Protein AF-A0A5N5KRL1-F1 (afdb_monomer_lite)

Foldseek 3Di:
DDDDDDDDDDDDDDDDPPDDPPPCPVVNVVVVVVVVVVPPPPPPVPPPDDPPPDPQPLVQLLVQLCVLVVVLVVLLVPDDLVCLQPCVSCVVSVVSSQVSSCVSCVVSVHHPPDPSNVVSVVVVCCVRPVPHDPPPPPPVVDDPVVVVVVVVVVVVVVVVVVVVVVVVVVVVVVVD

Sequence (176 aa):
MNFCPQTEEKGTHCRTRNFFQMDINTTKLLLFFVAGILAKENTEVKVTCSPRGLECNKTALHLEMEECGGRFKNDMAELDPQNWCNLTHFISEYHYFTSCTENNAVKIGCFWPHPVVEHYIILIHKQFFSNCSYIPMAWTGIREDTSTLTIHILIIVTVFLTLAMVTSVVWCSRQR

InterPro domains:
  IPR006985 Receptor activity modifying protein [PF04901] (66-175)
  IPR006985 Receptor activity modifying protein [PTHR14076] (35-175)
  IPR038126 RAMP domain superfamily [G3DSA:1.10.150.510] (53-141)

pLDDT: mean 72.23, std 20.76, range [27.11, 95.75]

Organism: Pangasianodon hypophthalmus (NCBI:txid310915)

Radius of gyration: 28.57 Å; chains: 1; bounding box: 66×44×70 Å

Secondary structure (DSSP, 8-state):
--------------S----------HHHHHHHHHHHHH--------------S----HHHHHHHHHHHHHHHHHHHHHS-GGGTT-GGGTHHHHHHHHHHHHHHHHHHT--SS-HHHHHHHHHHHHHHHTT-----TTTTTS-HHHHHHHHHHHHHHHHHHHHHHHHHHHHHHHT-

Structure (mmCIF, N/CA/C/O backbone):
data_AF-A0A5N5KRL1-F1
#
_entry.id   AF-A0A5N5KRL1-F1
#
loop_
_atom_site.group_PDB
_atom_site.id
_atom_site.type_symbol
_atom_site.label_atom_id
_atom_site.label_alt_id
_atom_site.label_comp_id
_atom_site.label_asym_id
_atom_site.label_entity_id
_atom_site.label_seq_id
_atom_site.pdbx_PDB_ins_code
_atom_site.Cartn_x
_atom_site.Cartn_y
_atom_site.Cartn_z
_atom_site.occupancy
_atom_site.B_iso_or_equiv
_atom_site.auth_seq_id
_atom_site.auth_comp_id
_atom_site.auth_asym_id
_atom_site.auth_atom_id
_atom_site.pdbx_PDB_model_num
ATOM 1 N N . MET A 1 1 ? -28.815 -14.682 -16.420 1.00 30.67 1 MET A N 1
ATOM 2 C CA . MET A 1 1 ? -30.115 -15.322 -16.704 1.00 30.67 1 MET A CA 1
ATOM 3 C C . MET A 1 1 ? -31.191 -14.247 -16.683 1.00 30.67 1 MET A C 1
ATOM 5 O O . MET A 1 1 ? -31.317 -13.609 -15.652 1.00 30.67 1 MET A O 1
ATOM 9 N N . ASN A 1 2 ? -31.900 -14.106 -17.815 1.00 27.11 2 ASN A N 1
ATOM 10 C CA . ASN A 1 2 ? -33.274 -13.596 -18.016 1.00 27.11 2 ASN A CA 1
ATOM 11 C C . ASN A 1 2 ? -33.598 -12.131 -17.655 1.00 27.11 2 ASN A C 1
ATOM 13 O O . ASN A 1 2 ? -33.152 -11.646 -16.630 1.00 27.11 2 ASN A O 1
ATOM 17 N N . PHE A 1 3 ? -34.482 -11.392 -18.334 1.00 28.89 3 PHE A N 1
ATOM 18 C CA . PHE A 1 3 ? -35.021 -11.280 -19.709 1.00 28.89 3 PHE A CA 1
ATOM 19 C C . PHE A 1 3 ? -35.921 -10.008 -19.665 1.00 28.89 3 PHE A C 1
ATOM 21 O O . PHE A 1 3 ? -36.475 -9.704 -18.609 1.00 28.89 3 PHE A O 1
ATOM 28 N N . CYS A 1 4 ? -36.057 -9.261 -20.768 1.00 36.69 4 CYS A N 1
ATOM 29 C CA . CYS A 1 4 ? -36.920 -8.065 -20.898 1.00 36.69 4 CYS A CA 1
ATOM 30 C C . CYS A 1 4 ? -38.432 -8.367 -20.760 1.00 36.69 4 CYS A C 1
ATOM 32 O O . CYS A 1 4 ? -38.832 -9.530 -20.821 1.00 36.69 4 CYS A O 1
ATOM 34 N N . PRO A 1 5 ? -39.289 -7.324 -20.770 1.00 38.00 5 PRO A N 1
ATOM 35 C CA . PRO A 1 5 ? -40.335 -7.324 -21.798 1.00 38.00 5 PRO A CA 1
ATOM 36 C C . PRO A 1 5 ? -40.515 -5.986 -22.541 1.00 38.00 5 PRO A C 1
ATOM 38 O O . PRO A 1 5 ? -40.226 -4.906 -22.032 1.00 38.00 5 PRO A O 1
ATOM 41 N N . GLN A 1 6 ? -40.978 -6.124 -23.787 1.00 40.31 6 GLN A N 1
ATOM 42 C CA . GLN A 1 6 ? -41.288 -5.085 -24.773 1.00 40.31 6 GLN A CA 1
ATOM 43 C C . GLN A 1 6 ? -42.657 -4.427 -24.546 1.00 40.31 6 GLN A C 1
ATOM 45 O O . GLN A 1 6 ? -43.556 -5.066 -24.006 1.00 40.31 6 GLN A O 1
ATOM 50 N N . THR A 1 7 ? -42.865 -3.259 -25.163 1.00 29.20 7 THR A N 1
ATOM 51 C CA . THR A 1 7 ? -44.147 -2.919 -25.805 1.00 29.20 7 THR A CA 1
ATOM 52 C C . THR A 1 7 ? -43.930 -2.231 -27.158 1.00 29.20 7 THR A C 1
ATOM 54 O O . THR A 1 7 ? -43.015 -1.432 -27.345 1.00 29.20 7 THR A O 1
ATOM 57 N N . GLU A 1 8 ? -44.768 -2.634 -28.108 1.00 34.84 8 GLU A N 1
ATOM 58 C CA . GLU A 1 8 ? -44.808 -2.330 -29.539 1.00 34.84 8 GLU A CA 1
ATOM 59 C C . GLU A 1 8 ? -45.922 -1.305 -29.824 1.00 34.84 8 GLU A C 1
ATOM 61 O O . GLU A 1 8 ? -47.009 -1.453 -29.276 1.00 34.84 8 GLU A O 1
ATOM 66 N N . GLU A 1 9 ? -45.708 -0.328 -30.716 1.00 31.00 9 GLU A N 1
ATOM 67 C CA . GLU A 1 9 ? -46.796 0.268 -31.512 1.00 31.00 9 GLU A CA 1
ATOM 68 C C . GLU A 1 9 ? -46.312 0.797 -32.877 1.00 31.00 9 GLU A C 1
ATOM 70 O O . GLU A 1 9 ? -45.148 1.149 -33.076 1.00 31.00 9 GLU A O 1
ATOM 75 N N . LYS A 1 10 ? -47.232 0.754 -33.847 1.00 30.20 10 LYS A N 1
ATOM 76 C CA . LYS A 1 10 ? -47.030 0.654 -35.301 1.00 30.20 10 LYS A CA 1
ATOM 77 C C . LYS A 1 10 ? -46.986 2.002 -36.039 1.00 30.20 10 LYS A C 1
ATOM 79 O O . LYS A 1 10 ? -47.793 2.880 -35.784 1.00 30.20 10 LYS A O 1
ATOM 84 N N . GLY A 1 11 ? -46.175 2.031 -37.105 1.00 33.97 11 GLY A N 1
ATOM 85 C CA . GLY A 1 11 ? -46.535 2.534 -38.444 1.00 33.97 11 GLY A CA 1
ATOM 86 C C . GLY A 1 11 ? -46.576 4.048 -38.708 1.00 33.97 11 GLY A C 1
ATOM 87 O O . GLY A 1 11 ? -47.484 4.735 -38.265 1.00 33.97 11 GLY A O 1
ATOM 88 N N . THR A 1 12 ? -45.682 4.542 -39.581 1.00 29.28 12 THR A N 1
ATOM 89 C CA . THR A 1 12 ? -46.005 5.127 -40.913 1.00 29.28 12 THR A CA 1
ATOM 90 C C . THR A 1 12 ? -44.714 5.610 -41.591 1.00 29.28 12 THR A C 1
ATOM 92 O O . THR A 1 12 ? -43.964 6.418 -41.052 1.00 29.28 12 THR A O 1
ATOM 95 N N . HIS A 1 13 ? -44.443 5.110 -42.798 1.00 42.50 13 HIS A N 1
ATOM 96 C CA . HIS A 1 13 ? -43.342 5.553 -43.650 1.00 42.50 13 HIS A CA 1
ATOM 97 C C . HIS A 1 13 ? -43.798 6.757 -44.490 1.00 42.50 13 HIS A C 1
ATOM 99 O O . HIS A 1 13 ? -44.643 6.601 -45.368 1.00 42.50 13 HIS A O 1
ATOM 105 N N . CYS A 1 14 ? -43.193 7.932 -44.288 1.00 39.34 14 CYS A N 1
ATOM 106 C CA . CYS A 1 14 ? -43.085 8.943 -45.338 1.00 39.34 14 CYS A CA 1
ATOM 107 C C . CYS A 1 14 ? -41.679 9.558 -45.362 1.00 39.34 14 CYS A C 1
ATOM 109 O O . CYS A 1 14 ? -40.997 9.730 -44.354 1.00 39.34 14 CYS A O 1
ATOM 111 N N . ARG A 1 15 ? -41.227 9.793 -46.584 1.00 51.59 15 ARG A N 1
ATOM 112 C CA . ARG A 1 15 ? -39.853 9.972 -47.030 1.00 51.59 15 ARG A CA 1
ATOM 113 C C . ARG A 1 15 ? -39.372 11.408 -46.820 1.00 51.59 15 ARG A C 1
ATOM 115 O O . ARG A 1 15 ? -39.674 12.288 -47.611 1.00 51.59 15 ARG A O 1
ATOM 122 N N . THR A 1 16 ? -38.547 11.606 -45.803 1.00 42.59 16 THR A N 1
ATOM 123 C CA . THR A 1 16 ? -37.242 12.306 -45.819 1.00 42.59 16 THR A CA 1
ATOM 124 C C . THR A 1 16 ? -36.686 12.111 -44.408 1.00 42.59 16 THR A C 1
ATOM 126 O O . THR A 1 16 ? -37.323 12.542 -43.454 1.00 42.59 16 THR A O 1
ATOM 129 N N . ARG A 1 17 ? -35.581 11.368 -44.228 1.00 40.72 17 ARG A N 1
ATOM 130 C CA . ARG A 1 17 ? -35.045 11.048 -42.887 1.00 40.72 17 ARG A CA 1
ATOM 131 C C . ARG A 1 17 ? -34.524 12.324 -42.208 1.00 40.72 17 ARG A C 1
ATOM 133 O O . ARG A 1 17 ? -33.346 12.639 -42.295 1.00 40.72 17 ARG A O 1
ATOM 140 N N . ASN A 1 18 ? -35.415 13.038 -41.531 1.00 45.56 18 ASN A N 1
ATOM 141 C CA . ASN A 1 18 ? -35.093 14.057 -40.543 1.00 45.56 18 ASN A CA 1
ATOM 142 C C . ASN A 1 18 ? -34.784 13.324 -39.223 1.00 45.56 18 ASN A C 1
ATOM 144 O O . ASN A 1 18 ? -35.690 13.050 -38.441 1.00 45.56 18 ASN A O 1
ATOM 148 N N . PHE A 1 19 ? -33.528 12.934 -38.998 1.00 39.16 19 PHE A N 1
ATOM 149 C CA . PHE A 1 19 ? -33.060 12.429 -37.702 1.00 39.16 19 PHE A CA 1
ATOM 150 C C . PHE A 1 19 ? -31.988 13.389 -37.193 1.00 39.16 19 PHE A C 1
ATOM 152 O O . PHE A 1 19 ? -30.897 13.423 -37.748 1.00 39.16 19 PHE A O 1
ATOM 159 N N . PHE A 1 20 ? -32.342 14.158 -36.162 1.00 38.81 20 PHE A N 1
ATOM 160 C CA . PHE A 1 20 ? -31.680 15.362 -35.638 1.00 38.81 20 PHE A CA 1
ATOM 161 C C . PHE A 1 20 ? -32.085 16.683 -36.299 1.00 38.81 20 PHE A C 1
ATOM 163 O O . PHE A 1 20 ? -31.270 17.413 -36.852 1.00 38.81 20 PHE A O 1
ATOM 170 N N . GLN A 1 21 ? -33.345 17.068 -36.092 1.00 37.16 21 GLN A N 1
ATOM 171 C CA . GLN A 1 21 ? -33.591 18.461 -35.730 1.00 37.16 21 GLN A CA 1
ATOM 172 C C . GLN A 1 21 ? -33.094 18.625 -34.285 1.00 37.16 21 GLN A C 1
ATOM 174 O O . GLN A 1 21 ? -33.807 18.312 -33.335 1.00 37.16 21 GLN A O 1
ATOM 179 N N . MET A 1 22 ? -31.835 19.024 -34.112 1.00 42.34 22 MET A N 1
ATOM 180 C CA . MET A 1 22 ? -31.355 19.526 -32.829 1.00 42.34 22 MET A CA 1
ATOM 181 C C . MET A 1 22 ? -31.073 21.008 -33.019 1.00 42.34 22 MET A C 1
ATOM 183 O O . MET A 1 22 ? -29.938 21.409 -33.244 1.00 42.34 22 MET A O 1
ATOM 187 N N . ASP A 1 23 ? -32.118 21.829 -32.911 1.00 50.81 23 ASP A N 1
ATOM 188 C CA . ASP A 1 23 ? -31.982 23.269 -32.671 1.00 50.81 23 ASP A CA 1
ATOM 189 C C . ASP A 1 23 ? -31.490 23.498 -31.224 1.00 50.81 23 ASP A C 1
ATOM 191 O O . ASP A 1 23 ? -32.099 24.177 -30.398 1.00 50.81 23 ASP A O 1
ATOM 195 N N . ILE A 1 24 ? -30.353 22.887 -30.884 1.00 53.72 24 ILE A N 1
ATOM 196 C CA . ILE A 1 24 ? -29.486 23.334 -29.805 1.00 53.72 24 ILE A CA 1
ATOM 197 C C . ILE A 1 24 ? -28.614 24.382 -30.474 1.00 53.72 24 ILE A C 1
ATOM 199 O O . ILE A 1 24 ? -27.611 24.072 -31.112 1.00 53.72 24 ILE A O 1
ATOM 203 N N . ASN A 1 25 ? -29.082 25.632 -30.388 1.00 59.38 25 ASN A N 1
ATOM 204 C CA . ASN A 1 25 ? -28.344 26.820 -30.802 1.00 59.38 25 ASN A CA 1
ATOM 205 C C . ASN A 1 25 ? -26.869 26.611 -30.433 1.00 59.38 25 ASN A C 1
ATOM 207 O O . ASN A 1 25 ? -26.597 26.248 -29.292 1.00 59.38 25 ASN A O 1
ATOM 211 N N . THR A 1 26 ? -25.938 26.763 -31.372 1.00 57.56 26 THR A N 1
ATOM 212 C CA . THR A 1 26 ? -24.514 26.404 -31.224 1.00 57.56 26 THR A CA 1
ATOM 213 C C . THR A 1 26 ? -23.897 26.935 -29.921 1.00 57.56 26 THR A C 1
ATOM 215 O O . THR A 1 26 ? -23.023 26.303 -29.331 1.00 57.56 26 THR A O 1
ATOM 218 N N . THR A 1 27 ? -24.429 28.046 -29.404 1.00 57.34 27 THR A N 1
ATOM 219 C CA . THR A 1 27 ? -24.148 28.604 -28.076 1.00 57.34 27 THR A CA 1
ATOM 220 C C . THR A 1 27 ? -24.469 27.648 -26.920 1.00 57.34 27 THR A C 1
ATOM 222 O O . THR A 1 27 ? -23.655 27.506 -26.019 1.00 57.34 27 THR A O 1
ATOM 225 N N . LYS A 1 28 ? -25.617 26.960 -26.930 1.00 65.25 28 LYS A N 1
ATOM 226 C CA . LYS A 1 28 ? -25.982 25.925 -25.951 1.00 65.25 28 LYS A CA 1
ATOM 227 C C . LYS A 1 28 ? -25.065 24.708 -26.039 1.00 65.25 28 LYS A C 1
ATOM 229 O O . LYS A 1 28 ? -24.672 24.206 -24.996 1.00 65.25 28 LYS A O 1
ATOM 234 N N . LEU A 1 29 ? -24.696 24.261 -27.244 1.00 66.00 29 LEU A N 1
ATOM 235 C CA . LEU A 1 29 ? -23.755 23.144 -27.410 1.00 66.00 29 LEU A CA 1
ATOM 236 C C . LEU A 1 29 ? -22.385 23.497 -26.814 1.00 66.00 29 LEU A C 1
ATOM 238 O O . LEU A 1 29 ? -21.860 22.752 -25.992 1.00 66.00 29 LEU A O 1
ATOM 242 N N . LEU A 1 30 ? -21.846 24.668 -27.170 1.00 66.06 30 LEU A N 1
ATOM 243 C CA . LEU A 1 30 ? -20.605 25.192 -26.596 1.00 66.06 30 LEU A CA 1
ATOM 244 C C . LEU A 1 30 ? -20.708 25.358 -25.076 1.00 66.06 30 LEU A C 1
ATOM 246 O O . LEU A 1 30 ? -19.780 24.983 -24.371 1.00 66.06 30 LEU A O 1
ATOM 250 N N . LEU A 1 31 ? -21.840 25.843 -24.559 1.00 69.50 31 LEU A N 1
ATOM 251 C CA . LEU A 1 31 ? -22.086 25.945 -23.118 1.00 69.50 31 LEU A CA 1
ATOM 252 C C . LEU A 1 31 ? -22.082 24.577 -22.426 1.00 69.50 31 LEU A C 1
ATOM 254 O O . LEU A 1 31 ? -21.513 24.476 -21.346 1.00 69.50 31 LEU A O 1
ATOM 258 N N . PHE A 1 32 ? -22.648 23.527 -23.029 1.00 70.00 32 PHE A N 1
ATOM 259 C CA . PHE A 1 32 ? -22.592 22.172 -22.469 1.00 70.00 32 PHE A CA 1
ATOM 260 C C . PHE A 1 32 ? -21.165 21.613 -22.447 1.00 70.00 32 PHE A C 1
ATOM 262 O O . PHE A 1 32 ? -20.757 21.049 -21.436 1.00 70.00 32 PHE A O 1
ATOM 269 N N . PHE A 1 33 ? -20.385 21.809 -23.514 1.00 67.94 33 PHE A N 1
ATOM 270 C CA . PHE A 1 33 ? -18.981 21.382 -23.546 1.00 67.94 33 PHE A CA 1
ATOM 271 C C . PHE A 1 33 ? -18.115 22.159 -22.547 1.00 67.94 33 PHE A C 1
ATOM 273 O O . PHE A 1 33 ? -17.341 21.555 -21.809 1.00 67.94 33 PHE A O 1
ATOM 280 N N . VAL A 1 34 ? -18.274 23.483 -22.466 1.00 73.75 34 VAL A N 1
ATOM 281 C CA . VAL A 1 34 ? -17.553 24.332 -21.503 1.00 73.75 34 VAL A CA 1
ATOM 282 C C . VAL A 1 34 ? -17.958 23.988 -20.068 1.00 73.75 34 VAL A C 1
ATOM 284 O O . VAL A 1 34 ? -17.083 23.863 -19.219 1.00 73.75 34 VAL A O 1
ATOM 287 N N . ALA A 1 35 ? -19.246 23.753 -19.797 1.00 69.81 35 ALA A N 1
ATOM 288 C CA . ALA A 1 35 ? -19.727 23.307 -18.490 1.00 69.81 35 ALA A CA 1
ATOM 289 C C . ALA A 1 35 ? -19.231 21.899 -18.127 1.00 69.81 35 ALA A C 1
ATOM 291 O O . ALA A 1 35 ? -18.942 21.663 -16.964 1.00 69.81 35 ALA A O 1
ATOM 292 N N . GLY A 1 36 ? -19.078 20.990 -19.096 1.00 64.75 36 GLY A N 1
ATOM 293 C CA . GLY A 1 36 ? -18.481 19.669 -18.880 1.00 64.75 36 GLY A CA 1
ATOM 294 C C . GLY A 1 36 ? -16.986 19.724 -18.552 1.00 64.75 36 GLY A C 1
ATOM 295 O O . GLY A 1 36 ? -16.517 18.938 -17.740 1.00 64.75 36 GLY A O 1
ATOM 296 N N . ILE A 1 37 ? -16.244 20.683 -19.120 1.00 63.53 37 ILE A N 1
ATOM 297 C CA . ILE A 1 37 ? -14.820 20.905 -18.797 1.00 63.53 37 ILE A CA 1
ATOM 298 C C . ILE A 1 37 ? -14.654 21.665 -17.467 1.00 63.53 37 ILE A C 1
ATOM 300 O O . ILE A 1 37 ? -13.714 21.405 -16.720 1.00 63.53 37 ILE A O 1
ATOM 304 N N . LEU A 1 38 ? -15.569 22.587 -17.146 1.00 59.66 38 LEU A N 1
ATOM 305 C CA . LEU A 1 38 ? -15.613 23.308 -15.864 1.00 59.66 38 LEU A CA 1
ATOM 306 C C . LEU A 1 38 ? -16.290 22.524 -14.737 1.00 59.66 38 LEU A C 1
ATOM 308 O O . LEU A 1 38 ? -16.202 22.950 -13.583 1.00 59.66 38 LEU A O 1
ATOM 312 N N . ALA A 1 39 ? -16.934 21.393 -15.040 1.00 57.25 39 ALA A N 1
ATOM 313 C CA . ALA A 1 39 ? -17.384 20.430 -14.051 1.00 57.25 39 ALA A CA 1
ATOM 314 C C . ALA A 1 39 ? -16.146 19.781 -13.432 1.00 57.25 39 ALA A C 1
ATOM 316 O O . ALA A 1 39 ? -15.726 18.678 -13.766 1.00 57.25 39 ALA A O 1
ATOM 317 N N . LYS A 1 40 ? -15.540 20.515 -12.502 1.00 52.09 40 LYS A N 1
ATOM 318 C CA . LYS A 1 40 ? -14.662 19.960 -11.496 1.00 52.09 40 LYS A CA 1
ATOM 319 C C . LYS A 1 40 ? -15.524 19.026 -10.657 1.00 52.09 40 LYS A C 1
ATOM 321 O O . LYS A 1 40 ? -16.189 19.455 -9.715 1.00 52.09 40 LYS A O 1
ATOM 326 N N . GLU A 1 41 ? -15.556 17.760 -11.046 1.00 54.19 41 GLU A N 1
ATOM 327 C CA . GLU A 1 41 ? -16.125 16.706 -10.227 1.00 54.19 41 GLU A CA 1
ATOM 328 C C . GLU A 1 41 ? -15.176 16.503 -9.041 1.00 54.19 41 GLU A C 1
ATOM 330 O O . GLU A 1 41 ? -14.289 15.658 -9.042 1.00 54.19 41 GLU A O 1
ATOM 335 N N . ASN A 1 42 ? -15.334 17.332 -8.009 1.00 57.31 42 ASN A N 1
ATOM 336 C CA . ASN A 1 42 ? -14.917 16.961 -6.666 1.00 57.31 42 ASN A CA 1
ATOM 337 C C . ASN A 1 42 ? -15.946 15.954 -6.142 1.00 57.31 42 ASN A C 1
ATOM 339 O O . ASN A 1 42 ? -16.665 16.224 -5.180 1.00 57.31 42 ASN A O 1
ATOM 343 N N . THR A 1 43 ? -16.055 14.798 -6.794 1.00 46.41 43 THR A N 1
ATOM 344 C CA . THR A 1 43 ? -16.609 13.625 -6.137 1.00 46.41 43 THR A CA 1
ATOM 345 C C . THR A 1 43 ? -15.557 13.175 -5.146 1.00 46.41 43 THR A C 1
ATOM 347 O O . THR A 1 43 ? -14.698 12.337 -5.405 1.00 46.41 43 THR A O 1
ATOM 350 N N . GLU A 1 44 ? -15.630 13.764 -3.957 1.00 50.00 44 GLU A N 1
ATOM 351 C CA . GLU A 1 44 ? -15.271 13.031 -2.762 1.00 50.00 44 GLU A CA 1
ATOM 352 C C . GLU A 1 44 ? -16.179 11.801 -2.760 1.00 50.00 44 GLU A C 1
ATOM 354 O O . GLU A 1 44 ? -17.351 11.855 -2.381 1.00 50.00 44 GLU A O 1
ATOM 359 N N . VAL A 1 45 ? -15.668 10.705 -3.320 1.00 44.66 45 VAL A N 1
ATOM 360 C CA . VAL A 1 45 ? -16.272 9.388 -3.203 1.00 44.66 45 VAL A CA 1
ATOM 361 C C . VAL A 1 45 ? -16.312 9.110 -1.712 1.00 44.66 45 VAL A C 1
ATOM 363 O O . VAL A 1 45 ? -15.340 8.654 -1.114 1.00 44.66 45 VAL A O 1
ATOM 366 N N . LYS A 1 46 ? -17.438 9.443 -1.084 1.00 39.88 46 LYS A N 1
ATOM 367 C CA . LYS A 1 46 ? -17.687 9.108 0.305 1.00 39.88 46 LYS A CA 1
ATOM 368 C C . LYS A 1 46 ? -17.924 7.609 0.347 1.00 39.88 46 LYS A C 1
ATOM 370 O O . LYS A 1 46 ? -19.060 7.139 0.252 1.00 39.88 46 LYS A O 1
ATOM 375 N N . VAL A 1 47 ? -16.828 6.863 0.458 1.00 52.81 47 VAL A N 1
ATOM 376 C CA . VAL A 1 47 ? -16.842 5.433 0.742 1.00 52.81 47 VAL A CA 1
ATOM 377 C C . VAL A 1 47 ? -17.696 5.259 1.989 1.00 52.81 47 VAL A C 1
ATOM 379 O O . VAL A 1 47 ? -17.347 5.693 3.087 1.00 52.81 47 VAL A O 1
ATOM 382 N N . THR A 1 48 ? -18.896 4.720 1.801 1.00 38.47 48 THR A N 1
ATOM 383 C CA . THR A 1 48 ? -19.832 4.532 2.901 1.00 38.47 48 THR A CA 1
ATOM 384 C C . THR A 1 48 ? -19.434 3.235 3.587 1.00 38.47 48 THR A C 1
ATOM 386 O O . THR A 1 48 ? -19.914 2.160 3.238 1.00 38.47 48 THR A O 1
ATOM 389 N N . CYS A 1 49 ? -18.497 3.318 4.532 1.00 53.25 49 CYS A N 1
ATOM 390 C CA . CYS A 1 49 ? -18.186 2.192 5.402 1.00 53.25 49 CYS A CA 1
ATOM 391 C C . CYS A 1 49 ? -19.428 1.874 6.243 1.00 53.25 49 CYS A C 1
ATOM 393 O O . CYS A 1 49 ? -19.991 2.747 6.906 1.00 53.25 49 CYS A O 1
ATOM 395 N N . SER A 1 50 ? -19.879 0.621 6.170 1.00 42.38 50 SER A N 1
ATOM 396 C CA . SER A 1 50 ? -21.020 0.113 6.927 1.00 42.38 50 SER A CA 1
ATOM 397 C C . SER A 1 50 ? -20.725 0.203 8.429 1.00 42.38 50 SER A C 1
ATOM 399 O O . SER A 1 50 ? -19.772 -0.434 8.879 1.00 42.38 50 SER A O 1
ATOM 401 N N . PRO A 1 51 ? -21.525 0.924 9.235 1.00 54.72 51 PRO A N 1
ATOM 402 C CA . PRO A 1 51 ? -21.428 0.833 10.677 1.00 54.72 51 PRO A CA 1
ATOM 403 C C . PRO A 1 51 ? -22.251 -0.383 11.097 1.00 54.72 51 PRO A C 1
ATOM 405 O O . PRO A 1 51 ? -23.375 -0.260 11.582 1.00 54.72 51 PRO A O 1
ATOM 408 N N . ARG A 1 52 ? -21.724 -1.593 10.888 1.00 47.06 52 ARG A N 1
ATOM 409 C CA . ARG A 1 52 ? -22.149 -2.679 11.774 1.00 47.06 52 ARG A CA 1
ATOM 410 C C . ARG A 1 52 ? -21.424 -2.410 13.078 1.00 47.06 52 ARG A C 1
ATOM 412 O O . ARG A 1 52 ? -20.202 -2.430 13.093 1.00 47.06 52 ARG A O 1
ATOM 419 N N . GLY A 1 53 ? -22.183 -2.049 14.109 1.00 56.28 53 GLY A N 1
ATOM 420 C CA . GLY A 1 53 ? -21.689 -1.619 15.415 1.00 56.28 53 GLY A CA 1
ATOM 421 C C . GLY A 1 53 ? -20.910 -2.696 16.170 1.00 56.28 53 GLY A C 1
ATOM 422 O O . GLY A 1 53 ? -21.381 -3.201 17.182 1.00 56.28 53 GLY A O 1
ATOM 423 N N . LEU A 1 54 ? -19.714 -3.022 15.689 1.00 61.25 54 LEU A N 1
ATOM 424 C CA . LEU A 1 54 ? -18.607 -3.484 16.504 1.00 61.25 54 LEU A CA 1
ATOM 425 C C . LEU A 1 54 ? -17.737 -2.254 16.740 1.00 61.25 54 LEU A C 1
ATOM 427 O O . LEU A 1 54 ? -17.252 -1.636 15.792 1.00 61.25 54 LEU A O 1
ATOM 431 N N . GLU A 1 55 ? -17.566 -1.857 17.995 1.00 76.50 55 GLU A N 1
ATOM 432 C CA . GLU A 1 55 ? -16.514 -0.903 18.317 1.00 76.50 55 GLU A CA 1
ATOM 433 C C . GLU A 1 55 ? -15.176 -1.509 17.877 1.00 76.50 55 GLU A C 1
ATOM 435 O O . GLU A 1 55 ? -14.777 -2.574 18.346 1.00 76.50 55 GLU A O 1
ATOM 440 N N . CYS A 1 56 ? -14.501 -0.848 16.935 1.00 85.56 56 CYS A N 1
ATOM 441 C CA . CYS A 1 56 ? -13.203 -1.291 16.444 1.00 85.56 56 CYS A CA 1
ATOM 442 C C . CYS A 1 56 ? -12.191 -1.269 17.596 1.00 85.56 56 CYS A C 1
ATOM 444 O O . CYS A 1 56 ? -11.803 -0.204 18.092 1.00 85.56 56 CYS A O 1
ATOM 446 N N . ASN A 1 57 ? -11.737 -2.452 18.007 1.00 90.69 57 ASN A N 1
ATOM 447 C CA . ASN A 1 57 ? 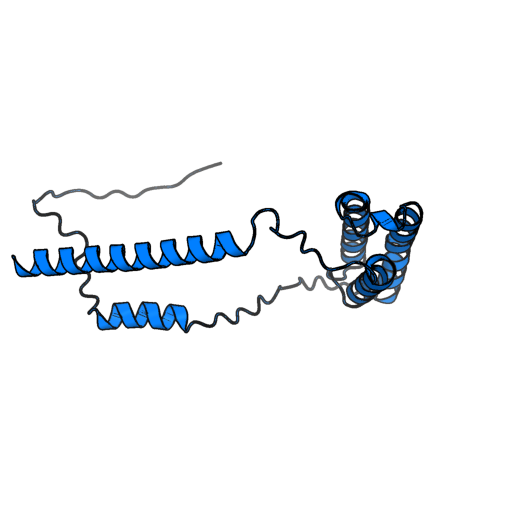-10.700 -2.576 19.017 1.00 90.69 57 ASN A CA 1
ATOM 448 C C . ASN A 1 57 ? -9.324 -2.305 18.387 1.00 90.69 57 ASN A C 1
ATOM 450 O O . ASN A 1 57 ? -8.686 -3.189 17.813 1.00 90.69 57 ASN A O 1
ATOM 454 N N . LYS A 1 58 ? -8.862 -1.057 18.510 1.00 90.56 58 LYS A N 1
ATOM 455 C CA . LYS A 1 58 ? -7.601 -0.588 17.914 1.00 90.56 58 LYS A CA 1
ATOM 456 C C . LYS A 1 58 ? -6.372 -1.350 18.413 1.00 90.56 58 LYS A C 1
ATOM 458 O O . LYS A 1 58 ? -5.439 -1.527 17.636 1.00 90.56 58 LYS A O 1
ATOM 463 N N . THR A 1 59 ? -6.347 -1.779 19.678 1.00 92.31 59 THR A N 1
ATOM 464 C CA . THR A 1 59 ? -5.197 -2.514 20.231 1.00 92.31 59 THR A CA 1
ATOM 465 C C . THR A 1 59 ? -5.154 -3.937 19.695 1.00 92.31 59 THR A C 1
ATOM 467 O O . THR A 1 59 ? -4.092 -4.384 19.278 1.00 92.31 59 THR A O 1
ATOM 470 N N . ALA A 1 60 ? -6.306 -4.610 19.607 1.00 92.12 60 ALA A N 1
ATOM 471 C CA . ALA A 1 60 ? -6.402 -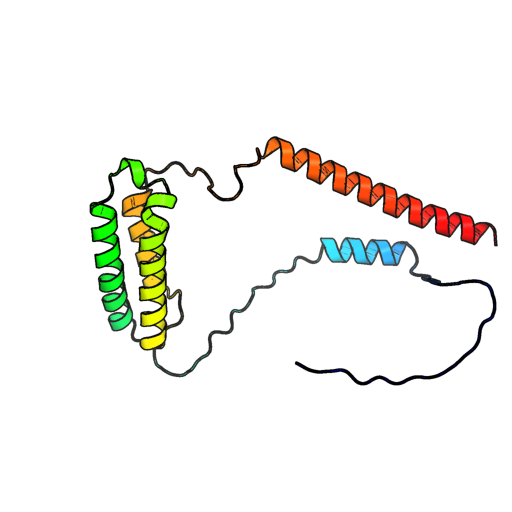5.914 18.950 1.00 92.12 60 ALA A CA 1
ATOM 472 C C . ALA A 1 60 ? -5.975 -5.831 17.475 1.00 92.12 60 ALA A C 1
ATOM 474 O O . ALA A 1 60 ? -5.192 -6.652 17.012 1.00 92.12 60 ALA A O 1
ATOM 475 N N . LEU A 1 61 ? -6.412 -4.789 16.759 1.00 92.25 61 LEU A N 1
ATOM 476 C CA . LEU A 1 61 ? -6.012 -4.565 15.369 1.00 92.25 61 LEU A CA 1
ATOM 477 C C . LEU A 1 61 ? -4.506 -4.343 15.208 1.00 92.25 61 LEU A C 1
ATOM 479 O O . LEU A 1 61 ? -3.920 -4.837 14.251 1.00 92.25 61 LEU A O 1
ATOM 483 N N . HIS A 1 62 ? -3.880 -3.606 16.127 1.00 92.88 62 HIS A N 1
ATOM 484 C CA . HIS A 1 62 ? -2.435 -3.394 16.105 1.00 92.88 62 HIS A CA 1
ATOM 485 C C . HIS A 1 62 ? -1.663 -4.708 16.277 1.00 92.88 62 HIS A C 1
ATOM 487 O O . HIS A 1 62 ? -0.713 -4.948 15.541 1.00 92.88 62 HIS A O 1
ATOM 493 N N . LEU A 1 63 ? -2.093 -5.570 17.204 1.00 93.56 63 LEU A N 1
ATOM 494 C CA . LEU A 1 63 ? -1.456 -6.870 17.440 1.00 93.56 63 LEU A CA 1
ATOM 495 C C . LEU A 1 63 ? -1.544 -7.776 16.205 1.00 93.56 63 LEU A C 1
ATOM 497 O O . LEU A 1 63 ? -0.532 -8.313 15.764 1.00 93.56 63 LEU A O 1
ATOM 501 N N . GLU A 1 64 ? -2.726 -7.874 15.590 1.00 92.88 64 GLU A N 1
ATOM 502 C CA . GLU A 1 64 ? -2.909 -8.639 14.347 1.00 92.88 64 GLU A CA 1
ATOM 503 C C . GLU A 1 64 ? -2.075 -8.068 13.189 1.00 92.88 64 GLU A C 1
ATOM 505 O O . GLU A 1 64 ? -1.558 -8.808 12.351 1.00 92.88 64 GLU A O 1
ATOM 510 N N . MET A 1 65 ? -1.915 -6.742 13.137 1.00 90.69 65 MET A N 1
ATOM 511 C CA . MET A 1 65 ? -1.068 -6.081 12.145 1.00 90.69 65 MET A CA 1
ATOM 512 C C . MET A 1 65 ? 0.408 -6.457 12.320 1.00 90.69 65 MET A C 1
ATOM 514 O O . MET A 1 65 ? 1.092 -6.740 11.335 1.00 90.69 65 MET A O 1
ATOM 518 N N . GLU A 1 66 ? 0.896 -6.471 13.562 1.00 92.31 66 GLU A N 1
ATOM 519 C CA . GLU A 1 66 ? 2.261 -6.884 13.887 1.00 92.31 66 GLU A CA 1
ATOM 520 C C . GLU A 1 66 ? 2.507 -8.361 13.573 1.00 92.31 66 GLU A C 1
ATOM 522 O O . GLU A 1 66 ? 3.597 -8.695 13.114 1.00 92.31 66 GLU A O 1
ATOM 527 N N . GLU A 1 67 ? 1.510 -9.228 13.750 1.00 93.50 67 GLU A N 1
ATOM 528 C CA . GLU A 1 67 ? 1.605 -10.647 13.398 1.00 93.50 67 GLU A CA 1
ATOM 529 C C . GLU A 1 67 ? 1.661 -10.858 11.876 1.00 93.50 67 GLU A C 1
ATOM 531 O O . GLU A 1 67 ? 2.620 -11.447 11.365 1.00 93.50 67 GLU A O 1
ATOM 536 N N . CYS A 1 68 ? 0.696 -10.305 11.128 1.00 93.69 68 CYS A N 1
ATOM 537 C CA . CYS A 1 68 ? 0.685 -10.367 9.662 1.00 93.69 68 CYS A CA 1
ATOM 538 C C . CYS A 1 68 ? 1.965 -9.761 9.061 1.00 93.69 68 CYS A C 1
ATOM 540 O O . CYS A 1 68 ? 2.566 -10.318 8.139 1.00 93.69 68 CYS A O 1
ATOM 542 N N . GLY A 1 69 ? 2.385 -8.606 9.579 1.00 92.94 69 GLY A N 1
ATOM 543 C CA . GLY A 1 69 ? 3.572 -7.904 9.113 1.00 92.94 69 GLY A CA 1
ATOM 544 C C . GLY A 1 69 ? 4.884 -8.527 9.578 1.00 92.94 69 GLY A C 1
ATOM 545 O O . GLY A 1 69 ? 5.882 -8.440 8.868 1.00 92.94 69 GLY A O 1
ATOM 546 N N . GLY A 1 70 ? 4.896 -9.206 10.726 1.00 92.88 70 GLY A N 1
ATOM 547 C CA . GLY A 1 70 ? 6.042 -9.964 11.219 1.00 92.88 70 GLY A CA 1
ATOM 548 C C . GLY A 1 70 ? 6.429 -11.084 10.260 1.00 92.88 70 GLY A C 1
ATOM 549 O O . GLY A 1 70 ? 7.606 -11.223 9.932 1.00 92.88 70 GLY A O 1
ATOM 550 N N . ARG A 1 71 ? 5.436 -11.808 9.730 1.00 92.75 71 ARG A N 1
ATOM 551 C CA . ARG A 1 71 ? 5.660 -12.799 8.672 1.00 92.75 71 ARG A CA 1
ATOM 552 C C . ARG A 1 71 ? 6.241 -12.157 7.411 1.00 92.75 71 ARG A C 1
ATOM 554 O O . ARG A 1 71 ? 7.322 -12.548 6.991 1.00 92.75 71 ARG A O 1
ATOM 561 N N . PHE A 1 72 ? 5.604 -11.101 6.902 1.00 93.06 72 PHE A N 1
ATOM 562 C CA . PHE A 1 72 ? 6.092 -10.382 5.719 1.00 93.06 72 PHE A CA 1
ATOM 563 C C . PHE A 1 72 ? 7.537 -9.884 5.876 1.00 93.06 72 PHE A C 1
ATOM 565 O O . PHE A 1 72 ? 8.333 -9.960 4.946 1.00 93.06 72 PHE A O 1
ATOM 572 N N . LYS A 1 73 ? 7.903 -9.384 7.063 1.00 93.38 73 LYS A N 1
ATOM 573 C CA . LYS A 1 73 ? 9.273 -8.947 7.361 1.00 93.38 73 LYS A CA 1
ATOM 574 C C . LYS A 1 73 ? 10.282 -10.090 7.287 1.00 93.38 73 LYS A C 1
ATOM 576 O O . LYS A 1 73 ? 11.401 -9.839 6.852 1.00 93.38 73 LYS A O 1
ATOM 581 N N . ASN A 1 74 ? 9.912 -11.292 7.725 1.00 93.69 74 ASN A N 1
ATOM 582 C CA . ASN A 1 74 ? 10.776 -12.466 7.623 1.00 93.69 74 ASN A CA 1
ATOM 583 C C . ASN A 1 74 ? 10.947 -12.872 6.158 1.00 93.69 74 ASN A C 1
ATOM 585 O O . ASN A 1 74 ? 12.080 -13.006 5.708 1.00 93.69 74 ASN A O 1
ATOM 589 N N . ASP A 1 75 ? 9.850 -12.935 5.401 1.00 91.44 75 ASP A N 1
ATOM 590 C CA . ASP A 1 75 ? 9.886 -13.275 3.976 1.00 91.44 75 ASP A CA 1
ATOM 591 C C . ASP A 1 75 ? 10.743 -12.258 3.187 1.00 91.44 75 ASP A C 1
ATOM 593 O O . ASP A 1 75 ? 11.583 -12.622 2.367 1.00 91.44 75 ASP A O 1
ATOM 597 N N . MET A 1 76 ? 10.622 -10.963 3.502 1.00 90.12 76 MET A N 1
ATOM 598 C CA . MET A 1 76 ? 11.456 -9.902 2.917 1.00 90.12 76 MET A CA 1
ATOM 599 C C . MET A 1 76 ? 12.926 -9.956 3.351 1.00 90.12 76 MET A C 1
ATOM 601 O O . MET A 1 76 ? 13.793 -9.504 2.603 1.00 90.12 76 MET A O 1
ATOM 605 N N . ALA A 1 77 ? 13.220 -10.466 4.549 1.00 89.56 77 ALA A N 1
ATOM 606 C CA . ALA A 1 77 ? 14.587 -10.620 5.040 1.00 89.56 77 ALA A CA 1
ATOM 607 C C . ALA A 1 77 ? 15.321 -11.797 4.377 1.00 89.56 77 ALA A C 1
ATOM 609 O O . ALA A 1 77 ? 16.549 -11.785 4.322 1.00 89.56 77 ALA A O 1
ATOM 610 N N . GLU A 1 78 ? 14.586 -12.788 3.867 1.00 91.12 78 GLU A N 1
ATOM 611 C CA . GLU A 1 78 ? 15.143 -13.885 3.067 1.00 91.12 78 GLU A CA 1
ATOM 612 C C . GLU A 1 78 ? 15.484 -13.453 1.631 1.00 91.12 78 GLU A C 1
ATOM 614 O O . GLU A 1 78 ? 16.352 -14.049 0.989 1.00 91.12 78 GLU A O 1
ATOM 619 N N . LEU A 1 79 ? 14.839 -12.398 1.124 1.00 89.44 79 LEU A N 1
ATOM 620 C CA . LEU A 1 79 ? 15.145 -11.828 -0.185 1.00 89.44 79 LEU A CA 1
ATOM 621 C C . LEU A 1 79 ? 16.461 -11.041 -0.163 1.00 89.44 79 LEU A C 1
ATOM 623 O O . LEU A 1 79 ? 16.717 -10.241 0.737 1.00 89.44 79 LEU A O 1
ATOM 627 N N . ASP A 1 80 ? 17.266 -11.207 -1.218 1.00 86.25 80 ASP A N 1
ATOM 628 C CA . ASP A 1 80 ? 18.462 -10.388 -1.422 1.00 86.25 80 ASP A CA 1
ATOM 629 C C . ASP A 1 80 ? 18.081 -8.892 -1.504 1.00 86.25 80 ASP A C 1
ATOM 631 O O . ASP A 1 80 ? 17.149 -8.552 -2.247 1.00 86.25 80 ASP A O 1
ATOM 635 N N . PRO A 1 81 ? 18.793 -7.983 -0.805 1.00 85.44 81 PRO A N 1
ATOM 636 C CA . PRO A 1 81 ? 18.495 -6.553 -0.823 1.00 85.44 81 PRO A CA 1
ATOM 637 C C . PRO A 1 81 ? 18.450 -5.914 -2.217 1.00 85.44 81 PRO A C 1
ATOM 639 O O . PRO A 1 81 ? 17.744 -4.925 -2.409 1.00 85.44 81 PRO A O 1
ATOM 642 N N . GLN A 1 82 ? 19.153 -6.470 -3.213 1.00 83.81 82 GLN A N 1
ATOM 643 C CA . GLN A 1 82 ? 19.071 -5.996 -4.599 1.00 83.81 82 GLN A CA 1
ATOM 644 C C . GLN A 1 82 ? 17.692 -6.237 -5.231 1.00 83.81 82 GLN A C 1
ATOM 646 O O . GLN A 1 82 ? 17.284 -5.499 -6.128 1.00 83.81 82 GLN A O 1
ATOM 651 N N . ASN A 1 83 ? 16.949 -7.233 -4.744 1.00 87.00 83 ASN A N 1
ATOM 652 C CA . ASN A 1 83 ? 15.626 -7.594 -5.248 1.00 87.00 83 ASN A CA 1
ATOM 653 C C . ASN A 1 83 ? 14.483 -6.861 -4.532 1.00 87.00 83 ASN A C 1
ATOM 655 O O . ASN A 1 83 ? 13.349 -6.923 -5.006 1.00 87.00 83 ASN A O 1
ATOM 659 N N . TRP A 1 84 ? 14.751 -6.118 -3.449 1.00 88.75 84 TRP A N 1
ATOM 660 C CA . TRP A 1 84 ? 13.723 -5.334 -2.748 1.00 88.75 84 TRP A CA 1
ATOM 661 C C . TRP A 1 84 ? 13.057 -4.293 -3.650 1.00 88.75 84 TRP A C 1
ATOM 663 O O . TRP A 1 84 ? 11.892 -3.968 -3.462 1.00 88.75 84 TRP A O 1
ATOM 673 N N . CYS A 1 85 ? 13.754 -3.791 -4.669 1.00 88.06 85 CYS A N 1
ATOM 674 C CA . CYS A 1 85 ? 13.186 -2.811 -5.592 1.00 88.06 85 CYS A CA 1
ATOM 675 C C . CYS A 1 85 ? 12.461 -3.433 -6.792 1.00 88.06 85 CYS A C 1
ATOM 677 O O . CYS A 1 85 ? 11.964 -2.689 -7.632 1.00 88.06 85 CYS A O 1
ATOM 679 N N . ASN A 1 86 ? 12.393 -4.764 -6.907 1.00 87.88 86 ASN A N 1
ATOM 680 C CA . ASN A 1 86 ? 11.692 -5.443 -7.994 1.00 87.88 86 ASN A CA 1
ATOM 681 C C . ASN A 1 86 ? 10.428 -6.124 -7.465 1.00 87.88 86 ASN A C 1
ATOM 683 O O . ASN A 1 86 ? 10.487 -7.186 -6.844 1.00 87.88 86 ASN A O 1
ATOM 687 N N . LEU A 1 87 ? 9.273 -5.527 -7.777 1.00 87.25 87 LEU A N 1
ATOM 688 C CA . LEU A 1 87 ? 7.961 -5.974 -7.304 1.00 87.25 87 LEU A CA 1
ATOM 689 C C . LEU A 1 87 ? 7.691 -7.454 -7.604 1.00 87.25 87 LEU A C 1
ATOM 691 O O . LEU A 1 87 ? 7.067 -8.142 -6.803 1.00 87.25 87 LEU A O 1
ATOM 695 N N . THR A 1 88 ? 8.207 -7.967 -8.722 1.00 89.00 88 THR A N 1
ATOM 696 C CA . THR A 1 88 ? 8.002 -9.356 -9.158 1.00 89.00 88 THR A CA 1
ATOM 697 C C . THR A 1 88 ? 8.463 -10.380 -8.118 1.00 89.00 88 THR A C 1
ATOM 699 O O . THR A 1 88 ? 7.890 -11.462 -8.040 1.00 89.00 88 THR A O 1
ATOM 702 N N . HIS A 1 89 ? 9.468 -10.045 -7.301 1.00 87.94 89 HIS A N 1
ATOM 703 C CA . HIS A 1 89 ? 10.035 -10.971 -6.318 1.00 87.94 89 HIS A CA 1
ATOM 704 C C . HIS A 1 89 ? 9.220 -11.086 -5.029 1.00 87.94 89 HIS A C 1
ATOM 706 O O . HIS A 1 89 ? 9.306 -12.113 -4.366 1.00 87.94 89 HIS A O 1
ATOM 712 N N . PHE A 1 90 ? 8.431 -10.070 -4.674 1.00 90.19 90 PHE A N 1
ATOM 713 C CA . PHE A 1 90 ? 7.726 -10.025 -3.388 1.00 90.19 90 PHE A CA 1
ATOM 714 C C . PHE A 1 90 ? 6.225 -9.739 -3.511 1.00 90.19 90 PHE A C 1
ATOM 716 O O . PHE A 1 90 ? 5.536 -9.661 -2.498 1.00 90.19 90 PHE A O 1
ATOM 723 N N . ILE A 1 91 ? 5.683 -9.614 -4.729 1.00 92.00 91 ILE A N 1
ATOM 724 C CA . ILE A 1 91 ? 4.253 -9.349 -4.956 1.00 92.00 91 ILE A CA 1
ATOM 725 C C . ILE A 1 91 ? 3.346 -10.408 -4.318 1.00 92.00 91 ILE A C 1
ATOM 727 O O . ILE A 1 91 ? 2.288 -10.067 -3.797 1.00 92.00 91 ILE A O 1
ATOM 731 N N . SER A 1 92 ? 3.767 -11.677 -4.320 1.00 92.75 92 SER A N 1
ATOM 732 C CA . SER A 1 92 ? 3.023 -12.773 -3.687 1.00 92.75 92 SER A CA 1
ATOM 733 C C . SER A 1 92 ? 2.937 -12.588 -2.169 1.00 92.75 92 SER A C 1
ATOM 735 O O . SER A 1 92 ? 1.843 -12.599 -1.605 1.00 92.75 92 SER A O 1
ATOM 737 N N . GLU A 1 93 ? 4.072 -12.334 -1.515 1.00 93.00 93 GLU A N 1
ATOM 738 C CA . GLU A 1 93 ? 4.130 -12.129 -0.061 1.00 93.00 93 GLU A CA 1
ATOM 739 C C . GLU A 1 93 ? 3.431 -10.836 0.357 1.00 93.00 93 GLU A C 1
ATOM 741 O O . GLU A 1 93 ? 2.720 -10.791 1.361 1.00 93.00 93 GLU A O 1
ATOM 746 N N . TYR A 1 94 ? 3.545 -9.791 -0.463 1.00 92.31 94 TYR A N 1
ATOM 747 C CA . TYR A 1 94 ? 2.817 -8.547 -0.258 1.00 92.31 94 TYR A CA 1
ATOM 748 C C . TYR A 1 94 ? 1.302 -8.755 -0.366 1.00 92.31 94 TYR A C 1
ATOM 750 O O . TYR A 1 94 ? 0.553 -8.254 0.470 1.00 92.31 94 TYR A O 1
ATOM 758 N N . HIS A 1 95 ? 0.842 -9.539 -1.345 1.00 94.44 95 HIS A N 1
ATOM 759 C CA . HIS A 1 95 ? -0.569 -9.894 -1.489 1.00 94.44 95 HIS A CA 1
ATOM 760 C C . HIS A 1 95 ? -1.079 -10.708 -0.289 1.00 94.44 95 HIS A C 1
ATOM 762 O O . HIS A 1 95 ? -2.180 -10.461 0.214 1.00 94.44 95 HIS A O 1
ATOM 768 N N . TYR A 1 96 ? -0.275 -11.654 0.209 1.00 94.94 96 TYR A N 1
ATOM 769 C CA . TYR A 1 96 ? -0.586 -12.382 1.440 1.00 94.94 96 TYR A CA 1
ATOM 770 C C . TYR A 1 96 ? -0.718 -11.425 2.632 1.00 94.94 96 TYR A C 1
ATOM 772 O O . TYR A 1 96 ? -1.709 -11.479 3.361 1.00 94.94 96 TYR A O 1
ATOM 780 N N . PHE A 1 97 ? 0.236 -10.509 2.800 1.00 94.31 97 PHE A N 1
ATOM 781 C CA . PHE A 1 97 ? 0.217 -9.495 3.850 1.00 94.31 97 PHE A CA 1
ATOM 782 C C . PHE A 1 97 ? -1.038 -8.613 3.781 1.00 94.31 97 PHE A C 1
ATOM 784 O O . PHE A 1 97 ? -1.746 -8.470 4.782 1.00 94.31 97 PHE A O 1
ATOM 791 N N . THR A 1 98 ? -1.387 -8.078 2.607 1.00 93.56 98 THR A N 1
ATOM 792 C CA . THR A 1 98 ? -2.597 -7.257 2.456 1.00 93.56 98 THR A CA 1
ATOM 793 C C . THR A 1 98 ? -3.862 -8.056 2.758 1.00 93.56 98 THR A C 1
ATOM 795 O O . THR A 1 98 ? -4.710 -7.575 3.504 1.00 93.56 98 THR A O 1
ATOM 798 N N . SER A 1 99 ? -3.954 -9.306 2.292 1.00 95.75 99 SER A N 1
ATOM 799 C CA . SER A 1 99 ? -5.110 -10.169 2.566 1.00 95.75 99 SER A CA 1
ATOM 800 C C . SER A 1 99 ? -5.228 -10.549 4.049 1.00 95.75 99 SER A C 1
ATOM 802 O O . SER A 1 99 ? -6.328 -10.565 4.602 1.00 95.75 99 SER A O 1
ATOM 804 N N . CYS A 1 100 ? -4.105 -10.807 4.727 1.00 95.12 100 CYS A N 1
ATOM 805 C CA . CYS A 1 100 ? -4.061 -11.074 6.166 1.00 95.12 100 CYS A CA 1
ATOM 806 C C . CYS A 1 100 ? -4.616 -9.884 6.965 1.00 95.12 100 CYS A C 1
ATOM 808 O O . CYS A 1 100 ? -5.506 -10.049 7.803 1.00 95.12 100 CYS A O 1
ATOM 810 N N . THR A 1 101 ? -4.152 -8.670 6.649 1.00 94.19 101 THR A N 1
ATOM 811 C CA . THR A 1 101 ? -4.562 -7.444 7.353 1.00 94.19 101 THR A CA 1
ATOM 812 C C . THR A 1 101 ? -6.008 -7.048 7.059 1.00 94.19 101 THR A C 1
ATOM 814 O O . THR A 1 101 ? -6.709 -6.610 7.970 1.00 94.19 101 THR A O 1
ATOM 817 N N . GLU A 1 102 ? -6.488 -7.254 5.830 1.00 94.00 102 GLU A N 1
ATOM 818 C CA . GLU A 1 102 ? -7.890 -7.040 5.458 1.00 94.00 102 GLU A CA 1
ATOM 819 C C . GLU A 1 102 ? -8.812 -8.002 6.210 1.00 94.00 102 GLU A C 1
ATOM 821 O O . GLU A 1 102 ? -9.752 -7.571 6.882 1.00 94.00 102 GLU A O 1
ATOM 826 N N . ASN A 1 103 ? -8.502 -9.301 6.184 1.00 94.31 103 ASN A N 1
ATOM 827 C CA . ASN A 1 103 ? -9.295 -10.313 6.874 1.00 94.31 103 ASN A CA 1
ATOM 828 C C . ASN A 1 103 ? -9.358 -10.057 8.383 1.00 94.31 103 ASN A C 1
ATOM 830 O O . ASN A 1 103 ? -10.429 -10.163 8.979 1.00 94.31 103 ASN A O 1
ATOM 834 N N . ASN A 1 104 ? -8.236 -9.707 9.013 1.00 92.31 104 ASN A N 1
ATOM 835 C CA . ASN A 1 104 ? -8.208 -9.427 10.446 1.00 92.31 104 ASN A CA 1
ATOM 836 C C . ASN A 1 104 ? -8.910 -8.111 10.803 1.00 92.31 104 ASN A C 1
ATOM 838 O O . ASN A 1 104 ? -9.646 -8.076 11.790 1.00 92.31 104 ASN A O 1
ATOM 842 N N . ALA A 1 105 ? -8.798 -7.069 9.973 1.00 90.81 105 ALA A N 1
ATOM 843 C CA . ALA A 1 105 ? -9.578 -5.846 10.152 1.00 90.81 105 ALA A CA 1
ATOM 844 C C . ALA A 1 105 ? -11.086 -6.136 10.129 1.00 90.81 105 ALA A C 1
ATOM 846 O O . ALA A 1 105 ? -11.798 -5.743 11.055 1.00 90.81 105 ALA A O 1
ATOM 847 N N . VAL A 1 106 ? -11.554 -6.910 9.142 1.00 90.19 106 VAL A N 1
ATOM 848 C CA . VAL A 1 106 ? -12.962 -7.315 9.030 1.00 90.19 106 VAL A CA 1
ATOM 849 C C . VAL A 1 106 ? -13.405 -8.162 10.229 1.00 90.19 106 VAL A C 1
ATOM 851 O O . VAL A 1 106 ? -14.481 -7.912 10.773 1.00 90.19 106 VAL A O 1
ATOM 854 N N . LYS A 1 107 ? -12.585 -9.118 10.694 1.00 89.75 107 LYS A N 1
ATOM 855 C CA . LYS A 1 107 ? -12.887 -9.946 11.883 1.00 89.75 107 LYS A CA 1
ATOM 856 C C . LYS A 1 107 ? -13.037 -9.119 13.162 1.00 89.75 107 LYS A C 1
ATOM 858 O O . LYS A 1 107 ? -13.921 -9.407 13.962 1.00 89.75 107 LYS A O 1
ATOM 863 N N . ILE A 1 108 ? -12.191 -8.105 13.355 1.00 89.62 108 ILE A N 1
ATOM 864 C CA . ILE A 1 108 ? -12.228 -7.211 14.527 1.00 89.62 108 ILE A CA 1
ATOM 865 C C . ILE A 1 108 ? -13.362 -6.172 14.408 1.00 89.62 108 ILE A C 1
ATOM 867 O O . ILE A 1 108 ? -13.682 -5.480 15.373 1.00 89.62 108 ILE A O 1
ATOM 871 N N . GLY A 1 109 ? -14.007 -6.062 13.242 1.00 87.06 109 GLY A N 1
ATOM 872 C CA . GLY A 1 109 ? -15.043 -5.061 12.979 1.00 87.06 109 GLY A CA 1
ATOM 873 C C . GLY A 1 109 ? -14.481 -3.672 12.666 1.00 87.06 109 GLY A C 1
ATOM 874 O O . GLY A 1 109 ? -15.181 -2.671 12.797 1.00 87.06 109 GLY A O 1
ATOM 875 N N . CYS A 1 110 ? -13.217 -3.595 12.252 1.00 88.81 110 CYS A N 1
ATOM 876 C CA . CYS A 1 110 ? -12.582 -2.380 11.761 1.00 88.81 110 CYS A CA 1
ATOM 877 C C . CYS A 1 110 ? -12.700 -2.297 10.230 1.00 88.81 110 CYS A C 1
ATOM 879 O O . CYS A 1 110 ? -12.728 -3.309 9.531 1.00 88.81 110 CYS A O 1
ATOM 881 N N . PHE A 1 111 ? -12.739 -1.081 9.687 1.00 87.69 111 PHE A N 1
ATOM 882 C CA . PHE A 1 111 ? -12.639 -0.886 8.240 1.00 87.69 111 PHE A CA 1
ATOM 883 C C . PHE A 1 111 ? -11.190 -1.078 7.776 1.00 87.69 111 PHE A C 1
ATOM 885 O O . PHE A 1 111 ? -10.260 -0.757 8.514 1.00 87.69 111 PHE A O 1
ATOM 892 N N . TRP A 1 112 ? -10.993 -1.566 6.553 1.00 89.00 112 TRP A N 1
ATOM 893 C CA . TRP A 1 112 ? -9.677 -1.645 5.921 1.00 89.00 112 TRP A CA 1
ATOM 894 C C . TRP A 1 112 ? -9.631 -0.692 4.716 1.00 89.00 112 TRP A C 1
ATOM 896 O O . TRP A 1 112 ? -10.578 -0.700 3.927 1.00 89.00 112 TRP A O 1
ATOM 906 N N . PRO A 1 113 ? -8.578 0.131 4.552 1.00 84.94 113 PRO A N 1
ATOM 907 C CA . PRO A 1 113 ? -7.439 0.322 5.457 1.00 84.94 113 PRO A CA 1
ATOM 908 C C . PRO A 1 113 ? -7.782 1.234 6.655 1.00 84.94 113 PRO A C 1
ATOM 910 O O . PRO A 1 113 ? -8.347 2.305 6.477 1.00 84.94 113 PRO A O 1
ATOM 913 N N . HIS A 1 114 ? -7.414 0.834 7.878 1.00 89.31 114 HIS A N 1
ATOM 914 C CA . HIS A 1 114 ? -7.541 1.645 9.106 1.00 89.31 114 HIS A CA 1
ATOM 915 C C . HIS A 1 114 ? -6.262 2.483 9.345 1.00 89.31 114 HIS A C 1
ATOM 917 O O . HIS A 1 114 ? -5.185 1.993 9.016 1.00 89.31 114 HIS A O 1
ATOM 923 N N . PRO A 1 115 ? -6.291 3.655 10.017 1.00 89.00 115 PRO A N 1
ATOM 924 C CA . PRO A 1 115 ? -5.086 4.469 10.259 1.00 89.00 115 PRO A CA 1
ATOM 925 C C . PRO A 1 115 ? -3.926 3.740 10.963 1.00 89.00 115 PRO A C 1
ATOM 927 O O . PRO A 1 115 ? -2.758 4.021 10.711 1.00 89.00 115 PRO A O 1
ATOM 930 N N . VAL A 1 116 ? -4.239 2.771 11.834 1.00 86.75 116 VAL A N 1
ATOM 931 C CA . VAL A 1 116 ? -3.228 1.896 12.470 1.00 86.75 116 VAL A CA 1
ATOM 932 C C . VAL A 1 116 ? -2.517 1.018 11.433 1.00 86.75 116 VAL A C 1
ATOM 934 O O . VAL A 1 116 ? -1.299 0.878 11.472 1.00 86.75 116 VAL A O 1
ATOM 937 N N . VAL A 1 117 ? -3.278 0.462 10.488 1.00 87.75 117 VAL A N 1
ATOM 938 C CA . VAL A 1 117 ? -2.774 -0.378 9.393 1.00 87.75 117 VAL A CA 1
ATOM 939 C C . VAL A 1 117 ? -1.972 0.479 8.414 1.00 87.75 117 VAL A C 1
ATOM 941 O O . VAL A 1 117 ? -0.860 0.116 8.047 1.00 87.75 117 VAL A O 1
ATOM 944 N N . GLU A 1 118 ? -2.492 1.652 8.049 1.00 90.69 118 GLU A N 1
ATOM 945 C CA . GLU A 1 118 ? -1.830 2.602 7.151 1.00 90.69 118 GLU A CA 1
ATOM 946 C C . GLU A 1 118 ? -0.444 3.007 7.669 1.00 90.69 118 GLU A C 1
ATOM 948 O O . GLU A 1 118 ? 0.545 2.899 6.941 1.00 90.69 118 GLU A O 1
ATOM 953 N N . HIS A 1 119 ? -0.344 3.401 8.943 1.00 89.94 119 HIS A N 1
ATOM 954 C CA . HIS A 1 119 ? 0.937 3.784 9.536 1.00 89.94 119 HIS A CA 1
ATOM 955 C C . HIS A 1 119 ? 1.959 2.643 9.481 1.00 89.94 119 HIS A C 1
ATOM 957 O O . HIS A 1 119 ? 3.115 2.852 9.114 1.00 89.94 119 HIS A O 1
ATOM 963 N N . TYR A 1 120 ? 1.526 1.423 9.793 1.00 89.69 120 TYR A N 1
ATOM 964 C CA . TYR A 1 120 ? 2.393 0.253 9.763 1.00 89.69 120 TYR A CA 1
ATOM 965 C C . TYR A 1 120 ? 2.866 -0.087 8.340 1.00 89.69 120 TYR A C 1
ATOM 967 O O . TYR A 1 120 ? 4.050 -0.350 8.125 1.00 89.69 120 TYR A O 1
ATOM 975 N N . ILE A 1 121 ? 1.972 -0.016 7.347 1.00 90.25 121 ILE A N 1
ATOM 976 C CA . ILE A 1 121 ? 2.325 -0.205 5.934 1.00 90.25 121 ILE A CA 1
ATOM 977 C C . ILE A 1 121 ? 3.392 0.817 5.519 1.00 90.25 121 ILE A C 1
ATOM 979 O O . ILE A 1 121 ? 4.394 0.437 4.915 1.00 90.25 121 ILE A O 1
ATOM 983 N N . ILE A 1 122 ? 3.234 2.092 5.888 1.00 91.38 122 ILE A N 1
ATOM 984 C CA . ILE A 1 122 ? 4.219 3.147 5.594 1.00 91.38 122 ILE A CA 1
ATOM 985 C C . ILE A 1 122 ? 5.581 2.834 6.233 1.00 91.38 122 ILE A C 1
ATOM 987 O O . ILE A 1 122 ? 6.617 3.024 5.592 1.00 91.38 122 ILE A O 1
ATOM 991 N N . LEU A 1 123 ? 5.603 2.336 7.473 1.00 90.75 123 LEU A N 1
ATOM 992 C CA . LEU A 1 123 ? 6.846 1.962 8.157 1.00 90.75 123 LEU A CA 1
ATOM 993 C C . LEU A 1 123 ? 7.585 0.837 7.431 1.00 90.75 123 LEU A C 1
ATOM 995 O O . LEU A 1 123 ? 8.788 0.956 7.206 1.00 90.75 123 LEU A O 1
ATOM 999 N N . ILE A 1 124 ? 6.873 -0.212 7.013 1.00 89.62 124 ILE A N 1
ATOM 1000 C CA . ILE A 1 124 ? 7.448 -1.290 6.199 1.00 89.62 124 ILE A CA 1
ATOM 1001 C C . ILE A 1 124 ? 8.021 -0.733 4.897 1.00 89.62 124 ILE A C 1
ATOM 1003 O O . ILE A 1 124 ? 9.153 -1.059 4.534 1.00 89.62 124 ILE A O 1
ATOM 1007 N N . HIS A 1 125 ? 7.280 0.151 4.223 1.00 90.31 125 HIS A N 1
ATOM 1008 C CA . HIS A 1 125 ? 7.747 0.724 2.966 1.00 90.31 125 HIS A CA 1
ATOM 1009 C C . HIS A 1 125 ? 9.026 1.540 3.150 1.00 90.31 125 HIS A C 1
ATOM 1011 O O . HIS A 1 125 ? 9.961 1.432 2.361 1.00 90.31 125 HIS A O 1
ATOM 1017 N N . LYS A 1 126 ? 9.102 2.321 4.228 1.00 89.94 126 LYS A N 1
ATOM 1018 C CA . LYS A 1 126 ? 10.309 3.070 4.574 1.00 89.94 126 LYS A CA 1
ATOM 1019 C C . LYS A 1 126 ? 11.469 2.144 4.956 1.00 89.94 126 LYS A C 1
ATOM 1021 O O . LYS A 1 126 ? 12.615 2.454 4.640 1.00 89.94 126 LYS A O 1
ATOM 1026 N N . GLN A 1 127 ? 11.192 1.024 5.620 1.00 89.31 127 GLN A N 1
ATOM 1027 C CA . GLN A 1 127 ? 12.219 0.076 6.043 1.00 89.31 127 GLN A CA 1
ATOM 1028 C C . GLN A 1 127 ? 12.886 -0.621 4.847 1.00 89.31 127 GLN A C 1
ATOM 1030 O O . GLN A 1 127 ? 14.111 -0.621 4.775 1.00 89.31 127 GLN A O 1
ATOM 1035 N N . PHE A 1 128 ? 12.111 -1.179 3.912 1.00 87.06 128 PHE A N 1
ATOM 1036 C CA . PHE A 1 128 ? 12.660 -2.001 2.822 1.00 87.06 128 PHE A CA 1
ATOM 1037 C C . PHE A 1 128 ? 12.858 -1.246 1.502 1.00 87.06 128 PHE A C 1
ATOM 1039 O O . PHE A 1 128 ? 13.760 -1.584 0.742 1.00 87.06 128 PHE A O 1
ATOM 1046 N N . PHE A 1 129 ? 12.070 -0.200 1.228 1.00 88.12 129 PHE A N 1
ATOM 1047 C CA . PHE A 1 129 ? 12.073 0.480 -0.076 1.00 88.12 129 PHE A CA 1
ATOM 1048 C C . PHE A 1 129 ? 12.642 1.907 -0.044 1.00 88.12 129 PHE A C 1
ATOM 1050 O O . PHE A 1 129 ? 12.604 2.599 -1.058 1.00 88.12 129 PHE A O 1
ATOM 1057 N N . SER A 1 130 ? 13.200 2.376 1.080 1.00 85.75 130 SER A N 1
ATOM 1058 C CA . SER A 1 130 ? 13.726 3.754 1.200 1.00 85.75 130 SER A CA 1
ATOM 1059 C C . SER A 1 130 ? 14.844 4.102 0.216 1.00 85.75 130 SER A C 1
ATOM 1061 O O . SER A 1 130 ? 15.004 5.272 -0.120 1.00 85.75 130 SER A O 1
ATOM 1063 N N . ASN A 1 131 ? 15.607 3.107 -0.241 1.00 84.62 131 ASN A N 1
ATOM 1064 C CA . ASN A 1 131 ? 16.711 3.281 -1.189 1.00 84.62 131 ASN A CA 1
ATOM 1065 C C . ASN A 1 131 ? 16.341 2.886 -2.626 1.00 84.62 131 ASN A C 1
ATOM 1067 O O . ASN A 1 131 ? 17.203 2.869 -3.503 1.00 84.62 131 ASN A O 1
ATOM 1071 N N . CYS A 1 132 ? 15.074 2.566 -2.886 1.00 84.19 132 CYS A N 1
ATOM 1072 C CA . CYS A 1 132 ? 14.622 2.278 -4.236 1.00 84.19 132 CYS A CA 1
ATOM 1073 C C . CYS A 1 132 ? 14.378 3.585 -4.990 1.00 84.19 132 CYS A C 1
ATOM 1075 O O . CYS A 1 132 ? 13.565 4.414 -4.581 1.00 84.19 132 CYS A O 1
ATOM 1077 N N . SER A 1 133 ? 15.053 3.759 -6.128 1.00 76.06 133 SER A N 1
ATOM 1078 C CA . SER A 1 133 ? 14.655 4.784 -7.092 1.00 76.06 133 SER A CA 1
ATOM 1079 C C . SER A 1 133 ? 13.250 4.453 -7.582 1.00 76.06 133 SER A C 1
ATOM 1081 O O . SER A 1 133 ? 12.989 3.322 -7.993 1.00 76.06 133 SER A O 1
ATOM 1083 N N . TYR A 1 134 ? 12.346 5.431 -7.537 1.00 63.59 134 TYR A N 1
ATOM 1084 C CA . TYR A 1 134 ? 11.006 5.294 -8.094 1.00 63.59 134 TYR A CA 1
ATOM 1085 C C . TYR A 1 134 ? 11.121 5.099 -9.609 1.00 63.59 134 TYR A C 1
ATOM 1087 O O . TYR A 1 134 ? 11.207 6.059 -10.369 1.00 63.59 134 TYR A O 1
ATOM 1095 N N . ILE A 1 135 ? 11.174 3.844 -10.044 1.00 55.69 135 ILE A N 1
ATOM 1096 C CA . ILE A 1 135 ? 10.911 3.466 -11.424 1.00 55.69 135 ILE A CA 1
ATOM 1097 C C . ILE A 1 135 ? 9.425 3.127 -11.419 1.00 55.69 135 ILE A C 1
ATOM 1099 O O . ILE A 1 135 ? 9.061 2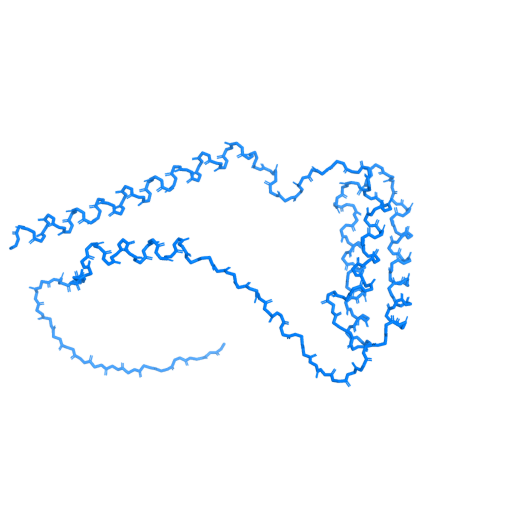.084 -10.870 1.00 55.69 135 ILE A O 1
ATOM 1103 N N . PRO A 1 136 ? 8.539 4.007 -11.914 1.00 52.09 136 PRO A N 1
ATOM 1104 C CA . PRO A 1 136 ? 7.120 3.711 -11.940 1.00 52.09 136 PRO A CA 1
ATOM 1105 C C . PRO A 1 136 ? 6.908 2.441 -12.761 1.00 52.09 136 PRO A C 1
ATOM 1107 O O . PRO A 1 136 ? 6.918 2.460 -13.987 1.00 52.09 136 PRO A O 1
ATOM 1110 N N . MET A 1 137 ? 6.665 1.327 -12.070 1.00 53.34 137 MET A N 1
ATOM 1111 C CA . MET A 1 137 ? 6.191 0.073 -12.663 1.00 53.34 137 MET A CA 1
ATOM 1112 C C . MET A 1 137 ? 4.704 0.166 -13.041 1.00 53.34 137 MET A C 1
ATOM 1114 O O . MET A 1 137 ? 4.038 -0.839 -13.268 1.00 53.34 137 MET A O 1
ATOM 1118 N N . ALA A 1 138 ? 4.166 1.383 -13.105 1.00 49.31 138 ALA A N 1
ATOM 1119 C CA . ALA A 1 138 ? 2.913 1.693 -13.750 1.00 49.31 138 ALA A CA 1
ATOM 1120 C C . ALA A 1 138 ? 3.257 2.196 -15.156 1.00 49.31 138 ALA A C 1
ATOM 1122 O O . ALA A 1 138 ? 3.737 3.312 -15.322 1.00 49.31 138 ALA A O 1
ATOM 1123 N N . TRP A 1 139 ? 3.002 1.375 -16.175 1.00 42.97 139 TRP A N 1
ATOM 1124 C CA . TRP A 1 139 ? 2.913 1.826 -17.570 1.00 42.97 139 TRP A CA 1
ATOM 1125 C C . TRP A 1 139 ? 4.200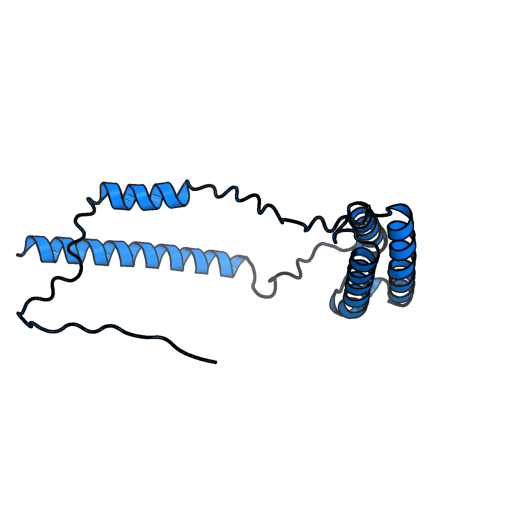 2.259 -18.312 1.00 42.97 139 TRP A C 1
ATOM 1127 O O . TRP A 1 139 ? 4.108 2.672 -19.463 1.00 42.97 139 TRP A O 1
ATOM 1137 N N . THR A 1 140 ? 5.409 2.099 -17.773 1.00 42.16 140 THR A N 1
ATOM 1138 C CA . THR A 1 140 ? 6.654 2.533 -18.461 1.00 42.16 140 THR A CA 1
ATOM 1139 C C . THR A 1 140 ? 7.266 1.506 -19.426 1.00 42.16 140 THR A C 1
ATOM 1141 O O . THR A 1 140 ? 8.440 1.570 -19.773 1.00 42.16 140 THR A O 1
ATOM 1144 N N . GLY A 1 141 ? 6.459 0.578 -19.948 1.00 43.09 141 GLY A N 1
ATOM 1145 C CA . GLY A 1 141 ? 6.796 -0.124 -21.195 1.00 43.09 141 GLY A CA 1
ATOM 1146 C C . GLY A 1 141 ? 6.572 0.743 -22.443 1.00 43.09 141 GLY A C 1
ATOM 1147 O O . GLY A 1 141 ? 7.063 0.417 -23.522 1.00 43.09 141 GLY A O 1
ATOM 1148 N N . ILE A 1 142 ? 5.840 1.855 -22.311 1.00 49.03 142 ILE A N 1
ATOM 1149 C CA . ILE A 1 142 ? 5.558 2.791 -23.401 1.00 49.03 142 ILE A CA 1
ATOM 1150 C C . ILE A 1 142 ? 6.028 4.170 -22.960 1.00 49.03 142 ILE A C 1
ATOM 1152 O O . ILE A 1 142 ? 5.234 5.003 -22.537 1.00 49.03 142 ILE A O 1
ATOM 1156 N N . ARG A 1 143 ? 7.345 4.362 -23.057 1.00 45.47 143 ARG A N 1
ATOM 1157 C CA . ARG A 1 143 ? 8.012 5.611 -23.435 1.00 45.47 143 ARG A CA 1
ATOM 1158 C C . ARG A 1 143 ? 7.053 6.820 -23.479 1.00 45.47 143 ARG A C 1
ATOM 1160 O O . ARG A 1 143 ? 6.364 7.041 -24.481 1.00 45.47 143 ARG A O 1
ATOM 1167 N N . GLU A 1 144 ? 6.968 7.549 -22.369 1.00 52.69 144 GLU A N 1
ATOM 1168 C CA . GLU A 1 144 ? 6.085 8.704 -22.133 1.00 52.69 144 GLU A CA 1
ATOM 1169 C C . GLU A 1 144 ? 6.118 9.792 -23.232 1.00 52.69 144 GLU A C 1
ATOM 1171 O O . GLU A 1 144 ? 5.132 10.501 -23.455 1.00 52.69 144 GLU A O 1
ATOM 1176 N N . ASP A 1 145 ? 7.199 9.884 -24.000 1.00 53.09 145 ASP A N 1
ATOM 1177 C CA . ASP A 1 145 ? 7.357 10.774 -25.156 1.00 53.09 145 ASP A CA 1
ATOM 1178 C C . ASP A 1 145 ? 6.591 10.321 -26.415 1.00 53.09 145 ASP A C 1
ATOM 1180 O O . ASP A 1 145 ? 6.279 1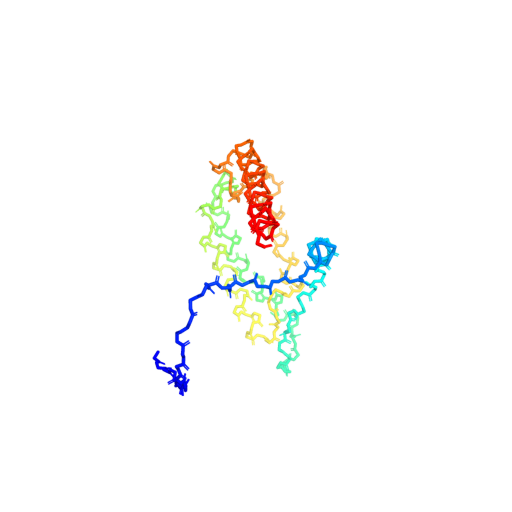1.146 -27.271 1.00 53.09 145 ASP A O 1
ATOM 1184 N N . THR A 1 146 ? 6.203 9.044 -26.530 1.00 55.19 146 THR A N 1
ATOM 1185 C CA . THR A 1 146 ? 5.420 8.552 -27.689 1.00 55.19 146 THR A CA 1
ATOM 1186 C C . THR A 1 146 ? 3.903 8.617 -27.439 1.00 55.19 146 THR A C 1
ATOM 1188 O O . THR A 1 146 ? 3.105 8.759 -28.372 1.00 55.19 146 THR A O 1
ATOM 1191 N N . SER A 1 147 ? 3.487 8.554 -26.169 1.00 60.44 147 SER A N 1
ATOM 1192 C CA . SER A 1 147 ? 2.074 8.599 -25.763 1.00 60.44 147 SER A CA 1
ATOM 1193 C C . SER A 1 147 ? 1.485 10.012 -25.872 1.00 60.44 147 SER A C 1
ATOM 1195 O O . SER A 1 147 ? 0.383 10.198 -26.390 1.00 60.44 147 SER A O 1
ATOM 1197 N N . THR A 1 148 ? 2.255 11.035 -25.491 1.00 64.06 148 THR A N 1
ATOM 1198 C CA . THR A 1 148 ? 1.818 12.442 -25.535 1.00 64.06 148 THR A CA 1
ATOM 1199 C C . THR A 1 148 ? 1.517 12.930 -26.955 1.00 64.06 148 THR A C 1
ATOM 1201 O O . THR A 1 148 ? 0.477 13.553 -27.178 1.00 64.06 148 THR A O 1
ATOM 1204 N N . LEU A 1 149 ? 2.354 12.583 -27.941 1.00 70.00 149 LEU A N 1
ATOM 1205 C CA . LEU A 1 149 ? 2.118 12.925 -29.350 1.00 70.00 149 LEU A CA 1
ATOM 1206 C C . LEU A 1 149 ? 0.870 12.225 -29.914 1.00 70.00 149 LEU A C 1
ATOM 1208 O O . LEU A 1 149 ? 0.066 12.845 -30.610 1.00 70.00 149 LEU A O 1
ATOM 1212 N N . THR A 1 150 ? 0.678 10.946 -29.583 1.00 76.56 150 THR A N 1
ATOM 1213 C CA . THR A 1 150 ? -0.455 10.146 -30.075 1.00 76.56 150 THR A CA 1
ATOM 1214 C C . THR A 1 150 ? -1.785 10.668 -29.532 1.00 76.56 150 THR A C 1
ATOM 1216 O O . THR A 1 150 ? -2.736 10.863 -30.291 1.00 76.56 150 THR A O 1
ATOM 1219 N N . ILE A 1 151 ? -1.843 10.972 -28.233 1.00 81.50 151 ILE A N 1
ATOM 1220 C CA . ILE A 1 151 ? -3.025 11.565 -27.597 1.00 81.50 151 ILE A CA 1
ATOM 1221 C C . ILE A 1 151 ? -3.335 12.930 -28.226 1.00 81.50 151 ILE A C 1
ATOM 1223 O O . ILE A 1 151 ? -4.490 13.214 -28.548 1.00 81.50 151 ILE A O 1
ATOM 1227 N N . HIS A 1 152 ? -2.312 13.754 -28.477 1.00 82.19 152 HIS A N 1
ATOM 1228 C CA . HIS A 1 152 ? -2.505 15.071 -29.077 1.00 82.19 152 HIS A CA 1
ATOM 1229 C C . HIS A 1 152 ? -3.109 14.992 -30.489 1.00 82.19 152 HIS A C 1
ATOM 1231 O O . HIS A 1 152 ? -4.032 15.750 -30.804 1.00 82.19 152 HIS A O 1
ATOM 1237 N N . ILE A 1 153 ? -2.644 14.056 -31.322 1.00 88.31 153 ILE A N 1
ATOM 1238 C CA . ILE A 1 153 ? -3.181 13.839 -32.673 1.00 88.31 153 ILE A CA 1
ATOM 1239 C C . ILE A 1 153 ? -4.643 13.383 -32.610 1.00 88.31 153 ILE A C 1
ATOM 1241 O O . ILE A 1 153 ? -5.475 13.911 -33.347 1.00 88.31 153 ILE A O 1
ATOM 1245 N N . LEU A 1 154 ? -4.984 12.452 -31.714 1.00 85.19 154 LEU A N 1
ATOM 1246 C CA . LEU A 1 154 ? -6.356 11.950 -31.573 1.00 85.19 154 LEU A CA 1
ATOM 1247 C C . LEU A 1 154 ? -7.342 13.055 -31.176 1.00 85.19 154 LEU A C 1
ATOM 1249 O O . LEU A 1 154 ? -8.445 13.121 -31.725 1.00 85.19 154 LEU A O 1
ATOM 1253 N N . ILE A 1 155 ? -6.938 13.957 -30.279 1.00 88.81 155 ILE A N 1
ATOM 1254 C CA . ILE A 1 155 ? -7.749 15.118 -29.891 1.00 88.81 155 ILE A CA 1
ATOM 1255 C C . ILE A 1 155 ? -7.972 16.031 -31.100 1.00 88.81 155 ILE A C 1
ATOM 1257 O O . ILE A 1 155 ? -9.111 16.388 -31.401 1.00 88.81 155 ILE A O 1
ATOM 1261 N N . ILE A 1 156 ? -6.903 16.361 -31.832 1.00 89.94 156 ILE A N 1
ATOM 1262 C CA . ILE A 1 156 ? -6.975 17.223 -33.016 1.00 89.94 156 ILE A CA 1
ATOM 1263 C C . ILE A 1 156 ? -7.914 16.625 -34.076 1.00 89.94 156 ILE A C 1
ATOM 1265 O O . ILE A 1 156 ? -8.823 17.305 -34.552 1.00 89.94 156 ILE A O 1
ATOM 1269 N N . VAL A 1 157 ? -7.737 15.345 -34.416 1.00 90.19 157 VAL A N 1
ATOM 1270 C CA . VAL A 1 157 ? -8.573 14.639 -35.400 1.00 90.19 157 VAL A CA 1
ATOM 1271 C C . VAL A 1 157 ? -10.041 14.649 -34.975 1.00 90.19 157 VAL A C 1
ATOM 1273 O O . VAL A 1 157 ? -10.913 14.965 -35.782 1.00 90.19 157 VAL A O 1
ATOM 1276 N N . THR A 1 158 ? -10.324 14.381 -33.700 1.00 85.88 158 THR A N 1
ATOM 1277 C CA . THR A 1 158 ? -11.696 14.365 -33.171 1.00 85.88 158 THR A CA 1
ATOM 1278 C C . THR A 1 158 ? -12.359 15.745 -33.264 1.00 85.88 158 THR A C 1
ATOM 1280 O O . THR A 1 158 ? -13.522 15.857 -33.660 1.00 85.88 158 THR A O 1
ATOM 1283 N N . VAL A 1 159 ? -11.619 16.821 -32.986 1.00 91.00 159 VAL A N 1
ATOM 1284 C CA . VAL A 1 159 ? -12.125 18.196 -33.125 1.00 91.00 159 VAL A CA 1
ATOM 1285 C C . VAL A 1 159 ? -12.403 18.536 -34.592 1.00 91.00 159 VAL A C 1
ATOM 1287 O O . VAL A 1 159 ? -13.478 19.039 -34.913 1.00 91.00 159 VAL A O 1
ATOM 1290 N N . PHE A 1 160 ? -11.498 18.207 -35.515 1.00 87.81 160 PHE A N 1
ATOM 1291 C CA . PHE A 1 160 ? -11.730 18.468 -36.939 1.00 87.81 160 PHE A CA 1
ATOM 1292 C C . PHE A 1 160 ? -12.916 17.679 -37.505 1.00 87.81 160 PHE A C 1
ATOM 1294 O O . PHE A 1 160 ? -13.713 18.237 -38.261 1.00 87.81 160 PHE A O 1
ATOM 1301 N N . LEU A 1 161 ? -13.077 16.413 -37.110 1.00 85.44 161 LEU A N 1
ATOM 1302 C CA . LEU A 1 161 ? -14.208 15.586 -37.537 1.00 85.44 161 LEU A CA 1
ATOM 1303 C C . LEU A 1 161 ? -15.543 16.144 -37.039 1.00 85.44 161 LEU A C 1
ATOM 1305 O O . LEU A 1 161 ? -16.505 16.205 -37.803 1.00 85.44 161 LEU A O 1
ATOM 1309 N N . THR A 1 162 ? -15.608 16.596 -35.784 1.00 84.25 162 THR A N 1
ATOM 1310 C CA . THR A 1 162 ? -16.835 17.204 -35.246 1.00 84.25 162 THR A CA 1
ATOM 1311 C C . THR A 1 162 ? -17.168 18.525 -35.942 1.00 84.25 162 THR A C 1
ATOM 1313 O O . THR A 1 162 ? -18.320 18.724 -36.326 1.00 84.25 162 THR A O 1
ATOM 1316 N N . LEU A 1 163 ? -16.178 19.386 -36.212 1.00 86.19 163 LEU A N 1
ATOM 1317 C CA . LEU A 1 163 ? -16.380 20.614 -36.992 1.00 86.19 163 LEU A CA 1
ATOM 1318 C C . LEU A 1 163 ? -16.885 20.322 -38.412 1.00 86.19 163 LEU A C 1
ATOM 1320 O O . LEU A 1 163 ? -17.820 20.977 -38.867 1.00 86.19 163 LEU A O 1
ATOM 1324 N N . ALA A 1 164 ? -16.319 19.324 -39.095 1.00 82.19 164 ALA A N 1
ATOM 1325 C CA . ALA A 1 164 ? -16.743 18.926 -40.437 1.00 82.19 164 ALA A CA 1
ATOM 1326 C C . ALA A 1 164 ? -18.184 18.386 -40.467 1.00 82.19 164 ALA A C 1
ATOM 1328 O O . ALA A 1 164 ? -18.953 18.706 -41.377 1.00 82.19 164 ALA A O 1
ATOM 1329 N N . MET A 1 165 ? -18.577 17.600 -39.460 1.00 78.75 165 MET A N 1
ATOM 1330 C CA . MET A 1 165 ? -19.954 17.118 -39.318 1.00 78.75 165 MET A CA 1
ATOM 1331 C C . MET A 1 165 ? -20.933 18.283 -39.128 1.00 78.75 165 MET A C 1
ATOM 1333 O O . MET A 1 165 ? -21.951 18.353 -39.817 1.00 78.75 165 MET A O 1
ATOM 1337 N N . VAL A 1 166 ? -20.606 19.234 -38.244 1.00 82.44 166 VAL A N 1
ATOM 1338 C CA . VAL A 1 166 ? -21.451 20.408 -37.971 1.00 82.44 166 VAL A CA 1
ATOM 1339 C C . VAL A 1 166 ? -21.599 21.288 -39.214 1.00 82.44 166 VAL A C 1
ATOM 1341 O O . VAL A 1 166 ? -22.718 21.659 -39.570 1.00 82.44 166 VAL A O 1
ATOM 1344 N N . THR A 1 167 ? -20.506 21.596 -39.919 1.00 80.00 167 THR A N 1
ATOM 1345 C CA . THR A 1 167 ? -20.563 22.433 -41.130 1.00 80.00 167 THR A CA 1
ATOM 1346 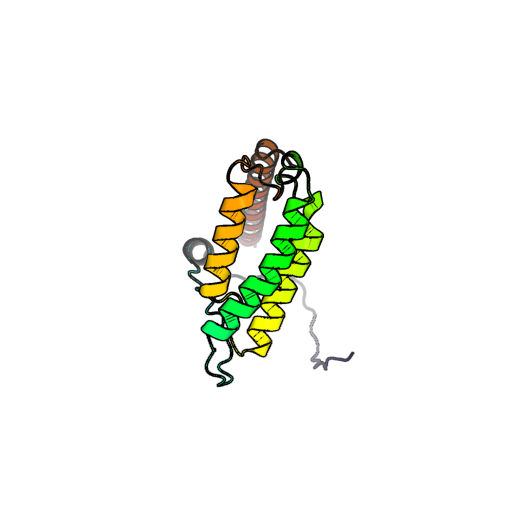C C . THR A 1 167 ? -21.331 21.758 -42.261 1.00 80.00 167 THR A C 1
ATOM 1348 O O . THR A 1 167 ? -22.095 22.431 -42.950 1.00 80.00 167 THR A O 1
ATOM 1351 N N . SER A 1 168 ? -21.201 20.437 -42.418 1.00 72.19 168 SER A N 1
ATOM 1352 C CA . SER A 1 168 ? -21.932 19.668 -43.432 1.00 72.19 168 SER A CA 1
ATOM 1353 C C . SER A 1 168 ? -23.443 19.707 -43.202 1.00 72.19 168 SER A C 1
ATOM 1355 O O . SER A 1 168 ? -24.203 19.901 -44.151 1.00 72.19 168 SER A O 1
ATOM 1357 N N . VAL A 1 169 ? -23.888 19.583 -41.947 1.00 77.44 169 VAL A N 1
ATOM 1358 C CA . VAL A 1 169 ? -25.312 19.678 -41.588 1.00 77.44 169 VAL A CA 1
ATOM 1359 C C . VAL A 1 169 ? -25.839 21.096 -41.803 1.00 77.44 169 VAL A C 1
ATOM 1361 O O . VAL A 1 169 ? -26.905 21.256 -42.392 1.00 77.44 169 VAL A O 1
ATOM 1364 N N . VAL A 1 170 ? -25.089 22.130 -41.404 1.00 78.94 170 VAL A N 1
ATOM 1365 C CA . VAL A 1 170 ? -25.477 23.537 -41.625 1.00 78.94 170 VAL A CA 1
ATOM 1366 C C . VAL A 1 170 ? -25.564 23.860 -43.116 1.00 78.94 170 VAL A C 1
ATOM 1368 O O . VAL A 1 170 ? -26.511 24.511 -43.555 1.00 78.94 170 VAL A O 1
ATOM 1371 N N . TRP A 1 171 ? -24.610 23.382 -43.915 1.00 73.00 171 TRP A N 1
ATOM 1372 C CA . TRP A 1 171 ? -24.617 23.578 -45.362 1.00 73.00 171 TRP A CA 1
ATOM 1373 C C . TRP A 1 171 ? -25.786 22.848 -46.032 1.00 73.00 171 TRP A C 1
ATOM 1375 O O . TRP A 1 171 ? -26.504 23.445 -46.831 1.00 73.00 171 TRP A O 1
ATOM 1385 N N . CYS A 1 172 ? -26.044 21.593 -45.649 1.00 62.88 172 CYS A N 1
ATOM 1386 C CA . CYS A 1 172 ? -27.213 20.847 -46.124 1.00 62.88 172 CYS A CA 1
ATOM 1387 C C . CYS A 1 172 ? -28.537 21.492 -45.685 1.00 62.88 172 CYS A C 1
ATOM 1389 O O . CYS A 1 172 ? -29.498 21.478 -46.447 1.00 62.88 172 CYS A O 1
ATOM 1391 N N . SER A 1 173 ? -28.588 22.088 -44.490 1.00 62.44 173 SER A N 1
ATOM 1392 C CA . SER A 1 173 ? -29.757 22.819 -43.991 1.00 62.44 173 SER A CA 1
ATOM 1393 C C . SER A 1 173 ? -29.988 24.135 -44.729 1.00 62.44 173 SER A C 1
ATOM 1395 O O . SER A 1 173 ? -31.132 24.551 -44.858 1.00 62.44 173 SER A O 1
ATOM 1397 N N . ARG A 1 174 ? -28.927 24.804 -45.192 1.00 58.06 174 ARG A N 1
ATOM 1398 C CA . ARG A 1 174 ? -29.011 26.071 -45.934 1.00 58.06 174 ARG A CA 1
ATOM 1399 C C . ARG A 1 174 ? -29.440 25.880 -47.394 1.00 58.06 174 ARG A C 1
ATOM 1401 O O . ARG A 1 174 ? -29.901 26.831 -48.013 1.00 58.06 174 ARG A O 1
ATOM 1408 N N . GLN A 1 175 ? -29.276 24.671 -47.933 1.00 56.75 175 GLN A N 1
ATOM 1409 C CA . GLN A 1 175 ? -29.660 24.299 -49.300 1.00 56.75 175 GLN A CA 1
ATOM 1410 C C . GLN A 1 175 ? -31.098 23.735 -49.395 1.00 56.75 175 GLN A C 1
ATOM 1412 O O . GLN A 1 175 ? -31.515 23.327 -50.480 1.00 56.75 175 GLN A O 1
ATOM 1417 N N . ARG A 1 176 ? -31.844 23.686 -48.281 1.00 46.66 176 ARG A N 1
ATOM 1418 C CA . ARG A 1 176 ? -33.261 23.293 -48.212 1.00 46.66 176 ARG A CA 1
ATOM 1419 C C . ARG A 1 176 ? -34.160 24.511 -48.044 1.00 46.66 176 ARG A C 1
ATOM 1421 O O . ARG A 1 176 ? -33.732 25.454 -47.347 1.00 46.66 176 ARG A O 1
#